Protein AF-A0A540VX51-F1 (afdb_monomer_lite)

pLDDT: mean 79.89, std 16.86, range [30.42, 94.75]

Structure (mmCIF, N/CA/C/O backbone):
data_AF-A0A540VX51-F1
#
_entry.id   AF-A0A540VX51-F1
#
loop_
_atom_site.group_PDB
_atom_site.id
_atom_site.type_symbol
_atom_site.label_atom_id
_atom_site.label_alt_id
_atom_site.label_comp_id
_atom_site.label_asym_id
_atom_site.label_entity_id
_atom_site.label_seq_id
_atom_site.pdbx_PDB_ins_code
_atom_site.Cartn_x
_atom_site.Cartn_y
_atom_site.Cartn_z
_atom_site.occupancy
_atom_site.B_iso_or_equiv
_atom_site.auth_seq_id
_atom_site.auth_comp_id
_atom_site.auth_asym_id
_atom_site.auth_atom_id
_atom_site.pdbx_PDB_model_num
ATOM 1 N N . MET A 1 1 ? -10.327 14.786 -4.437 1.00 39.38 1 MET A N 1
ATOM 2 C CA . MET A 1 1 ? -9.838 13.439 -4.060 1.00 39.38 1 MET A CA 1
ATOM 3 C C . MET A 1 1 ? -10.886 12.409 -4.444 1.00 39.38 1 MET A C 1
ATOM 5 O O . MET A 1 1 ? -12.002 12.488 -3.948 1.00 39.38 1 MET A O 1
ATOM 9 N N . VAL A 1 2 ? -10.566 11.474 -5.340 1.00 38.19 2 VAL A N 1
ATOM 10 C CA . VAL A 1 2 ? -11.473 10.359 -5.651 1.00 38.19 2 VAL A CA 1
ATOM 11 C C . VAL A 1 2 ? -11.429 9.395 -4.468 1.00 38.19 2 VAL A C 1
ATOM 13 O O . VAL A 1 2 ? -10.447 8.677 -4.287 1.00 38.19 2 VAL A O 1
ATOM 16 N N . SER A 1 3 ? -12.464 9.438 -3.629 1.00 50.53 3 SER A N 1
ATOM 17 C CA . SER A 1 3 ? -12.708 8.433 -2.594 1.00 50.53 3 SER A CA 1
ATOM 18 C C . SER A 1 3 ? -12.781 7.073 -3.284 1.00 50.53 3 SER A C 1
ATOM 20 O O . SER A 1 3 ? -13.645 6.858 -4.136 1.00 50.53 3 SER A O 1
ATOM 22 N N . ALA A 1 4 ? -11.843 6.171 -2.988 1.00 62.69 4 ALA A N 1
ATOM 23 C CA . ALA A 1 4 ? -11.936 4.813 -3.497 1.00 62.69 4 ALA A CA 1
ATOM 24 C C . ALA A 1 4 ? -13.154 4.169 -2.830 1.00 62.69 4 ALA A C 1
ATOM 26 O O . ALA A 1 4 ? -13.169 3.970 -1.618 1.00 62.69 4 ALA A O 1
ATOM 27 N N . SER A 1 5 ? -14.186 3.852 -3.609 1.00 75.19 5 SER A N 1
ATOM 28 C CA . SER A 1 5 ? -15.332 3.106 -3.100 1.00 75.19 5 SER A CA 1
ATOM 29 C C . SER A 1 5 ? -14.849 1.790 -2.480 1.00 75.19 5 SER A C 1
ATOM 31 O O . SER A 1 5 ? -13.992 1.089 -3.045 1.00 75.19 5 SER A O 1
ATOM 33 N N . GLN A 1 6 ? -15.348 1.493 -1.279 1.00 86.19 6 GLN A N 1
ATOM 34 C CA . GLN A 1 6 ? -15.084 0.235 -0.592 1.00 86.19 6 GLN A CA 1
ATOM 35 C C . GLN A 1 6 ? -15.711 -0.888 -1.420 1.00 86.19 6 GLN A C 1
ATOM 37 O O . GLN A 1 6 ? -16.892 -0.824 -1.753 1.00 86.19 6 GLN A O 1
ATOM 42 N N . LEU A 1 7 ? -14.910 -1.883 -1.799 1.00 91.31 7 LEU A N 1
ATOM 43 C CA . LEU A 1 7 ? -15.382 -3.010 -2.601 1.00 91.31 7 LEU A CA 1
ATOM 44 C C . LEU A 1 7 ? -15.646 -4.212 -1.704 1.00 91.31 7 LEU A C 1
ATOM 46 O O . LEU A 1 7 ? -14.989 -4.381 -0.675 1.00 91.31 7 LEU A O 1
ATOM 50 N N . THR A 1 8 ? -16.567 -5.066 -2.136 1.00 91.06 8 THR A N 1
ATOM 51 C CA . THR A 1 8 ? -16.819 -6.366 -1.520 1.00 91.06 8 THR A CA 1
ATOM 52 C C . THR A 1 8 ? -16.605 -7.484 -2.536 1.00 91.06 8 THR A C 1
ATOM 54 O O . THR A 1 8 ? -16.789 -7.308 -3.741 1.00 91.06 8 THR A O 1
ATOM 57 N N . TYR A 1 9 ? -16.173 -8.649 -2.061 1.00 90.50 9 TYR A N 1
ATOM 58 C CA . TYR A 1 9 ? -16.013 -9.852 -2.872 1.00 90.50 9 TYR A CA 1
ATOM 59 C C . TYR A 1 9 ? -16.399 -11.063 -2.031 1.00 90.50 9 TYR A C 1
ATOM 61 O O . TYR A 1 9 ? -15.840 -11.279 -0.958 1.00 90.50 9 TYR A O 1
ATOM 69 N N . ARG A 1 10 ? -17.375 -11.847 -2.510 1.00 90.25 10 ARG A N 1
ATOM 70 C CA . ARG A 1 10 ? -17.937 -13.005 -1.785 1.00 90.25 10 ARG A CA 1
ATOM 71 C C . ARG A 1 10 ? -18.391 -12.666 -0.354 1.00 90.25 10 ARG A C 1
ATOM 73 O O . ARG A 1 10 ? -18.150 -13.432 0.570 1.00 90.25 10 ARG A O 1
ATOM 80 N N . GLY A 1 11 ? -19.015 -11.501 -0.177 1.00 86.50 11 GLY A N 1
ATOM 81 C CA . GLY A 1 11 ? -19.516 -11.036 1.123 1.00 86.50 11 GLY A CA 1
ATOM 82 C C . GLY A 1 11 ? -18.455 -10.463 2.069 1.00 86.50 11 GLY A C 1
ATOM 83 O O . GLY A 1 11 ? -18.811 -10.013 3.150 1.00 86.50 11 GLY A O 1
ATOM 84 N N . LEU A 1 12 ? -17.177 -10.434 1.675 1.00 86.12 12 LEU A N 1
ATOM 85 C CA . LEU A 1 12 ? -16.095 -9.859 2.474 1.00 86.12 12 LEU A CA 1
ATOM 86 C C . LEU A 1 12 ? -15.720 -8.468 1.969 1.00 86.12 12 LEU A C 1
ATOM 88 O O . LEU A 1 12 ? -15.633 -8.247 0.758 1.00 86.12 12 LEU A O 1
ATOM 92 N N . THR A 1 13 ? -15.439 -7.556 2.896 1.00 88.44 13 THR A N 1
ATOM 93 C CA . THR A 1 13 ? -14.790 -6.276 2.606 1.00 88.44 13 THR A CA 1
ATOM 94 C C . THR A 1 13 ? -13.417 -6.538 1.990 1.00 8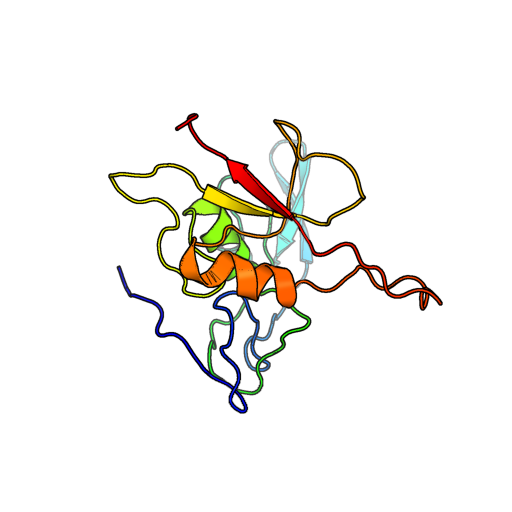8.44 13 THR A C 1
ATOM 96 O O . THR A 1 13 ? -12.609 -7.279 2.541 1.00 88.44 13 THR A O 1
ATOM 99 N N . VAL A 1 14 ? -13.144 -5.949 0.824 1.00 91.81 14 VAL A N 1
ATOM 100 C CA . VAL A 1 14 ? -11.858 -6.088 0.127 1.00 91.81 14 VAL A CA 1
ATOM 101 C C . VAL A 1 14 ? -10.989 -4.876 0.453 1.00 91.81 14 VAL A C 1
ATOM 103 O O . VAL A 1 14 ? -11.323 -3.775 -0.004 1.00 91.81 14 VAL A O 1
ATOM 106 N N . PRO A 1 15 ? -9.877 -5.036 1.197 1.00 93.31 15 PRO A N 1
ATOM 107 C CA . PRO A 1 15 ? -8.947 -3.943 1.436 1.00 93.31 15 PRO A CA 1
ATOM 108 C C . PRO A 1 15 ? -8.501 -3.278 0.133 1.00 93.31 15 PRO A C 1
ATOM 110 O O . PRO A 1 15 ? -8.286 -3.929 -0.889 1.00 93.31 15 PRO A O 1
ATOM 113 N N . TYR A 1 16 ? -8.331 -1.960 0.156 1.00 94.50 16 TYR A N 1
ATOM 114 C CA . TYR A 1 16 ? -7.877 -1.194 -0.998 1.00 94.50 16 TYR A CA 1
ATOM 115 C C . TYR A 1 16 ? -6.573 -1.748 -1.580 1.00 94.50 16 TYR A C 1
ATOM 117 O O . TYR A 1 16 ? -6.444 -1.840 -2.800 1.00 94.50 16 TYR A O 1
ATOM 125 N N . ILE A 1 17 ? -5.635 -2.176 -0.734 1.00 93.44 17 ILE A N 1
ATOM 126 C CA . ILE A 1 17 ? -4.349 -2.731 -1.176 1.00 93.44 17 ILE A CA 1
ATOM 127 C C . ILE A 1 17 ? -4.446 -4.137 -1.782 1.00 93.44 17 ILE A C 1
ATOM 129 O O . ILE A 1 17 ? -3.463 -4.603 -2.355 1.00 93.44 17 ILE A O 1
ATOM 133 N N . THR A 1 18 ? -5.591 -4.817 -1.690 1.00 93.19 18 THR A N 1
ATOM 134 C CA . THR A 1 18 ? -5.752 -6.183 -2.197 1.00 93.19 18 THR A CA 1
ATOM 135 C C . THR A 1 18 ? -5.632 -6.208 -3.725 1.00 93.19 18 THR A C 1
ATOM 137 O O . THR A 1 18 ? -6.328 -5.439 -4.400 1.00 93.19 18 THR A O 1
ATOM 140 N N . PRO A 1 19 ? -4.757 -7.054 -4.297 1.00 93.88 19 PRO A N 1
ATOM 141 C CA . PRO A 1 19 ? -4.654 -7.234 -5.735 1.00 93.88 19 PRO A CA 1
ATOM 142 C C . PRO A 1 19 ? -5.835 -8.035 -6.293 1.00 93.88 19 PRO A C 1
ATOM 144 O O . PRO A 1 19 ? -6.451 -8.851 -5.604 1.00 93.88 19 PRO A O 1
ATOM 147 N N . TRP A 1 20 ? -6.121 -7.822 -7.570 1.00 94.56 20 TRP A N 1
ATOM 148 C CA . TRP A 1 20 ? -7.150 -8.526 -8.327 1.00 94.56 20 TRP A CA 1
ATOM 149 C C . TRP A 1 20 ? -6.515 -9.375 -9.432 1.00 94.56 20 TRP A C 1
ATOM 151 O O . TRP A 1 20 ? -5.438 -9.054 -9.922 1.00 94.56 20 TRP A O 1
ATOM 161 N N . THR A 1 21 ? -7.140 -10.484 -9.837 1.00 93.75 21 THR A N 1
ATOM 162 C CA . THR A 1 21 ? -6.543 -11.390 -10.848 1.00 93.75 21 THR A CA 1
ATOM 163 C C . THR A 1 21 ? -6.323 -10.751 -12.213 1.00 93.75 21 THR A C 1
ATOM 165 O O . THR A 1 21 ? -5.468 -11.215 -12.968 1.00 93.75 21 THR A O 1
ATOM 168 N N . ASP A 1 22 ? -7.087 -9.712 -12.533 1.00 92.94 22 ASP A N 1
ATOM 169 C CA . ASP A 1 22 ? -6.968 -9.007 -13.807 1.00 92.94 22 ASP A CA 1
ATOM 170 C C . ASP A 1 22 ? -5.904 -7.898 -13.743 1.00 92.94 22 ASP A C 1
ATOM 172 O O . ASP A 1 22 ? -5.534 -7.343 -14.773 1.00 92.94 22 ASP A O 1
ATOM 176 N N . GLU A 1 23 ? -5.348 -7.628 -12.557 1.00 92.44 23 GLU A N 1
ATOM 177 C CA . GLU A 1 23 ? -4.168 -6.782 -12.362 1.00 92.44 23 GLU A CA 1
ATOM 178 C C . GLU A 1 23 ? -2.915 -7.613 -12.628 1.00 92.44 23 GLU A C 1
ATOM 180 O O . GLU A 1 23 ? -2.274 -8.172 -11.734 1.00 92.44 23 GLU A O 1
ATOM 185 N N . ARG A 1 24 ? -2.607 -7.756 -13.914 1.00 85.25 24 ARG A N 1
ATOM 186 C CA . ARG A 1 24 ? -1.441 -8.484 -14.400 1.00 85.25 24 ARG A CA 1
ATOM 187 C C . ARG A 1 24 ? -0.218 -7.577 -14.416 1.00 85.25 24 ARG A C 1
ATOM 189 O O . ARG A 1 24 ? -0.301 -6.409 -14.805 1.00 85.25 24 ARG A O 1
ATOM 196 N N . ASN A 1 25 ? 0.916 -8.168 -14.061 1.00 83.50 25 ASN A N 1
ATOM 197 C CA . ASN A 1 25 ? 2.227 -7.554 -14.204 1.00 83.50 25 ASN A CA 1
ATOM 198 C C . ASN A 1 25 ? 2.872 -8.159 -15.444 1.00 83.50 25 ASN A C 1
ATOM 200 O O . ASN A 1 25 ? 3.146 -9.360 -15.473 1.00 83.50 25 ASN A O 1
ATOM 204 N N . HIS A 1 26 ? 3.094 -7.345 -16.467 1.00 81.88 26 HIS A N 1
ATOM 205 C CA . HIS A 1 26 ? 3.975 -7.718 -17.561 1.00 81.88 26 HIS A CA 1
ATOM 206 C C . HIS A 1 26 ? 5.323 -7.078 -17.266 1.00 81.88 26 HIS A C 1
ATOM 208 O O . HIS A 1 26 ? 5.405 -5.856 -17.207 1.00 81.88 26 HIS A O 1
ATOM 214 N N . ILE A 1 27 ? 6.344 -7.893 -16.996 1.00 82.94 27 ILE A N 1
ATOM 215 C CA . ILE A 1 27 ? 7.704 -7.400 -16.774 1.00 82.94 27 ILE A CA 1
ATOM 216 C C . ILE A 1 27 ? 8.343 -7.256 -18.160 1.00 82.94 27 ILE A C 1
ATOM 218 O O . ILE A 1 27 ? 8.576 -8.288 -18.796 1.00 82.94 27 ILE A O 1
ATOM 222 N N . PRO A 1 28 ? 8.615 -6.028 -18.640 1.00 86.25 28 PRO A N 1
ATOM 223 C CA . PRO A 1 28 ? 9.293 -5.837 -19.913 1.00 86.25 28 PRO A CA 1
ATOM 224 C C . PRO A 1 28 ? 10.721 -6.384 -19.857 1.00 86.25 28 PRO A C 1
ATOM 226 O O . PRO A 1 28 ? 11.279 -6.624 -18.781 1.00 86.25 28 PRO A O 1
ATOM 229 N N . THR A 1 29 ? 11.346 -6.552 -21.021 1.00 92.25 29 THR A N 1
ATOM 230 C CA . THR A 1 29 ? 12.720 -7.059 -21.117 1.00 92.25 29 THR A CA 1
ATOM 231 C C . THR A 1 29 ? 13.676 -6.210 -20.280 1.00 92.25 29 THR A C 1
ATOM 233 O O . THR A 1 29 ? 13.868 -5.022 -20.545 1.00 92.25 29 THR A O 1
ATOM 236 N N . LEU A 1 30 ? 14.297 -6.826 -19.271 1.00 92.25 30 LEU A N 1
ATOM 237 C CA . LEU A 1 30 ? 15.308 -6.188 -18.431 1.00 92.25 30 LEU A CA 1
ATOM 238 C C . LEU A 1 30 ? 16.646 -6.115 -19.167 1.00 92.25 30 LEU A C 1
ATOM 240 O O . LEU A 1 30 ? 17.161 -7.113 -19.665 1.00 92.25 30 LEU A O 1
ATOM 244 N N . VAL A 1 31 ? 17.241 -4.929 -19.178 1.00 93.00 31 VAL A N 1
ATOM 245 C CA . VAL A 1 31 ? 18.538 -4.640 -19.787 1.00 93.00 31 VAL A CA 1
ATOM 246 C C . VAL A 1 31 ? 19.461 -3.971 -18.772 1.00 93.00 31 VAL A C 1
ATOM 248 O O . VAL A 1 31 ? 19.031 -3.219 -17.893 1.00 93.00 31 VAL A O 1
ATOM 251 N N . ARG A 1 32 ? 20.765 -4.227 -18.895 1.00 90.00 32 ARG A N 1
ATOM 252 C CA . ARG A 1 32 ? 21.786 -3.471 -18.162 1.00 90.00 32 ARG A CA 1
ATOM 253 C C . ARG A 1 32 ? 22.059 -2.172 -18.919 1.00 90.00 32 ARG A C 1
ATOM 255 O O . ARG A 1 32 ? 22.350 -2.209 -20.109 1.00 90.00 32 ARG A O 1
ATOM 262 N N . ARG A 1 33 ? 21.980 -1.031 -18.235 1.00 83.06 33 ARG A N 1
ATOM 263 C CA . ARG A 1 33 ? 22.296 0.294 -18.786 1.00 83.06 33 ARG A CA 1
ATOM 264 C C . ARG A 1 33 ? 23.420 0.936 -17.979 1.00 83.06 33 ARG A C 1
ATOM 266 O O . ARG A 1 33 ? 23.341 0.996 -16.754 1.00 83.06 33 ARG A O 1
ATOM 273 N N . GLY A 1 34 ? 24.437 1.455 -18.660 1.00 77.56 34 GLY A N 1
ATOM 274 C CA . GLY A 1 34 ? 25.468 2.297 -18.052 1.00 77.56 34 GLY A CA 1
ATOM 275 C C . GLY A 1 34 ? 25.122 3.778 -18.213 1.00 77.56 34 GLY A C 1
ATOM 276 O O . GLY A 1 34 ? 24.786 4.211 -19.313 1.00 77.56 34 GLY A O 1
ATOM 277 N N . ARG A 1 35 ? 25.192 4.572 -17.138 1.00 63.56 35 ARG A N 1
ATOM 278 C CA . ARG A 1 35 ? 25.225 6.046 -17.225 1.00 63.56 35 ARG A CA 1
ATOM 279 C C . ARG A 1 35 ? 25.963 6.610 -16.012 1.00 63.56 35 ARG A C 1
ATOM 281 O O . ARG A 1 35 ? 25.659 6.214 -14.894 1.00 63.56 35 ARG A O 1
ATOM 288 N N . GLY A 1 36 ? 26.890 7.545 -16.236 1.00 59.06 36 GLY A N 1
ATOM 289 C CA . GLY A 1 36 ? 27.537 8.314 -15.162 1.00 59.06 36 GLY A CA 1
ATOM 290 C C . GLY A 1 36 ? 28.361 7.481 -14.171 1.00 59.06 36 GLY A C 1
ATOM 291 O O . GLY A 1 36 ? 28.268 7.714 -12.975 1.00 59.06 36 GLY A O 1
ATOM 292 N N . GLY A 1 37 ? 29.121 6.487 -14.648 1.00 65.56 37 GLY A N 1
ATOM 293 C CA . GLY A 1 37 ? 30.050 5.708 -13.811 1.00 65.56 37 GLY A CA 1
ATOM 294 C C . GLY A 1 37 ? 29.453 4.502 -13.072 1.00 65.56 37 GLY A C 1
ATOM 295 O O . GLY A 1 37 ? 30.195 3.780 -12.416 1.00 65.56 37 GLY A O 1
ATOM 296 N N . GLY A 1 38 ? 28.147 4.235 -13.205 1.00 75.12 38 GLY A N 1
ATOM 297 C CA . GLY A 1 38 ? 27.483 3.077 -12.594 1.00 75.12 38 GLY A CA 1
ATOM 298 C C . GLY A 1 38 ? 26.657 2.249 -13.580 1.00 75.12 38 GLY A C 1
ATOM 299 O O . GLY A 1 38 ? 26.074 2.775 -14.535 1.00 75.12 38 GLY A O 1
ATOM 300 N N . MET A 1 39 ? 26.590 0.938 -13.329 1.00 83.38 39 MET A N 1
ATOM 301 C CA . MET A 1 39 ? 25.701 0.015 -14.037 1.00 83.38 39 MET A CA 1
ATOM 302 C C . MET A 1 39 ? 24.358 -0.069 -13.308 1.00 83.38 39 MET A C 1
ATOM 304 O O . MET A 1 39 ? 24.329 -0.296 -12.101 1.00 83.38 39 MET A O 1
ATOM 308 N N . ARG A 1 40 ? 23.245 0.059 -14.036 1.00 86.94 40 ARG A N 1
ATOM 309 C CA . ARG A 1 40 ? 21.893 -0.118 -13.486 1.00 86.94 40 ARG A CA 1
ATOM 310 C C . ARG A 1 40 ? 21.052 -1.079 -14.318 1.00 86.94 40 ARG A C 1
ATOM 312 O O . ARG A 1 40 ? 21.302 -1.266 -15.506 1.00 86.94 40 ARG A O 1
ATOM 319 N N . LEU A 1 41 ? 20.030 -1.654 -13.691 1.00 89.81 41 LEU A N 1
ATOM 320 C CA . LEU A 1 41 ? 18.956 -2.358 -14.393 1.00 89.81 41 LEU A CA 1
ATOM 321 C C . LEU A 1 41 ? 17.927 -1.348 -14.908 1.00 89.81 41 LEU A C 1
ATOM 323 O O . LEU A 1 41 ? 17.634 -0.359 -14.230 1.00 89.81 41 LEU A O 1
ATOM 327 N N . GLY A 1 42 ? 17.386 -1.603 -16.093 1.00 91.06 42 GLY A N 1
ATOM 328 C CA . GLY A 1 42 ? 16.310 -0.838 -16.716 1.00 91.06 42 GLY A CA 1
ATOM 329 C C . GLY A 1 42 ? 15.470 -1.717 -17.633 1.00 91.06 42 GLY A C 1
ATOM 330 O O . GLY A 1 42 ? 15.891 -2.821 -17.969 1.00 91.06 42 GLY A O 1
ATOM 331 N N . TYR A 1 43 ? 14.307 -1.237 -18.056 1.00 91.81 43 TYR A N 1
ATOM 332 C CA . TYR A 1 43 ? 13.546 -1.892 -19.123 1.00 91.81 43 TYR A CA 1
ATOM 333 C C . TYR A 1 43 ? 14.091 -1.495 -20.499 1.00 91.81 43 TYR A C 1
ATOM 335 O O . TYR A 1 43 ? 14.716 -0.440 -20.663 1.00 91.81 43 TYR A O 1
ATOM 343 N N . HIS A 1 44 ? 13.920 -2.357 -21.498 1.00 90.88 44 HIS A N 1
ATOM 344 C CA . HIS A 1 44 ? 14.297 -2.061 -22.882 1.00 90.88 44 HIS A CA 1
ATOM 345 C C . HIS A 1 44 ? 13.567 -0.806 -23.395 1.00 90.88 44 HIS A C 1
ATOM 347 O O . HIS A 1 44 ? 14.183 0.088 -23.970 1.00 90.88 44 HIS A O 1
ATOM 353 N N . ASP A 1 45 ? 12.287 -0.697 -23.068 1.00 88.19 45 ASP A N 1
ATOM 354 C CA . ASP A 1 45 ? 11.348 0.385 -23.360 1.00 88.19 45 ASP A CA 1
ATOM 355 C C . ASP A 1 45 ? 11.037 1.242 -22.116 1.00 88.19 45 ASP A C 1
ATOM 357 O O . ASP A 1 45 ? 9.933 1.752 -21.963 1.00 88.19 45 ASP A O 1
ATOM 361 N N . GLU A 1 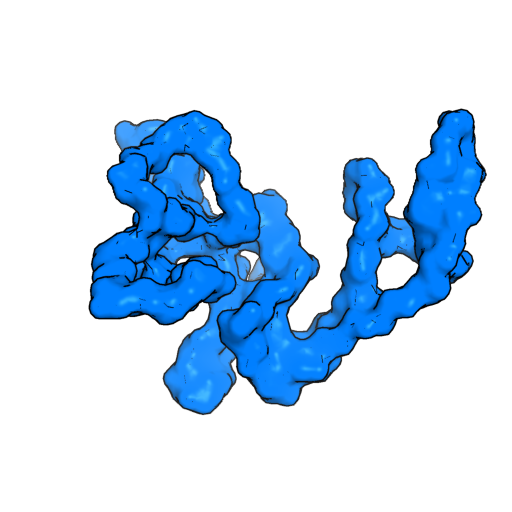46 ? 12.023 1.408 -21.222 1.00 88.31 46 GLU A N 1
ATOM 362 C CA . GLU A 1 46 ? 11.879 2.190 -19.983 1.00 88.31 46 GLU A CA 1
ATOM 363 C C . GLU A 1 46 ? 11.354 3.612 -20.246 1.00 88.31 46 GLU A C 1
ATOM 365 O O . GLU A 1 46 ? 11.979 4.411 -20.949 1.00 88.31 46 GLU A O 1
ATOM 370 N N . SER A 1 47 ? 10.231 3.930 -19.610 1.00 87.25 47 SER A N 1
ATOM 371 C CA . SER A 1 47 ? 9.594 5.239 -19.568 1.00 87.25 47 SER A CA 1
ATOM 372 C C . SER A 1 47 ? 9.946 5.999 -18.284 1.00 87.25 47 SER A C 1
ATOM 374 O O . SER A 1 47 ? 10.420 5.435 -17.295 1.00 87.25 47 SER A O 1
ATOM 376 N N . LEU A 1 48 ? 9.649 7.302 -18.257 1.00 84.12 48 LEU A N 1
ATOM 377 C CA . LEU A 1 48 ? 9.819 8.134 -17.058 1.00 84.12 48 LEU A CA 1
ATOM 378 C C . LEU A 1 48 ? 8.926 7.698 -15.880 1.00 84.12 48 LEU A C 1
ATOM 380 O O . LEU A 1 48 ? 9.195 8.088 -14.747 1.00 84.12 48 LEU A O 1
ATOM 384 N N . TYR A 1 49 ? 7.889 6.893 -16.130 1.00 82.25 49 TYR A N 1
ATOM 385 C CA . TYR A 1 49 ? 6.945 6.424 -15.111 1.00 82.25 49 TYR A CA 1
ATOM 386 C C . TYR A 1 49 ? 7.348 5.089 -14.472 1.00 82.25 49 TYR A C 1
ATOM 388 O O . TYR A 1 49 ? 6.787 4.717 -13.442 1.00 82.25 49 TYR A O 1
ATOM 396 N N . ASP A 1 50 ? 8.339 4.390 -15.036 1.00 87.12 50 ASP A N 1
ATOM 397 C CA . ASP A 1 50 ? 8.827 3.110 -14.501 1.00 87.12 50 ASP A CA 1
ATOM 398 C C . ASP A 1 50 ? 9.755 3.292 -13.299 1.00 87.12 50 ASP A C 1
ATOM 400 O O . ASP A 1 50 ? 10.099 2.324 -12.616 1.00 87.12 50 ASP A O 1
ATOM 404 N N . ARG A 1 51 ? 10.173 4.533 -13.023 1.00 88.94 51 ARG A N 1
ATOM 405 C CA . ARG A 1 51 ? 11.003 4.866 -11.869 1.00 88.94 51 ARG A CA 1
ATOM 406 C C . ARG A 1 51 ? 10.295 5.771 -10.884 1.00 88.94 51 ARG A C 1
ATOM 408 O O . ARG A 1 51 ? 9.475 6.611 -11.238 1.00 88.94 51 ARG A O 1
ATOM 415 N N . ASP A 1 52 ? 10.648 5.608 -9.616 1.00 86.44 52 ASP A N 1
ATOM 416 C CA . ASP A 1 52 ? 10.319 6.606 -8.607 1.00 86.44 52 ASP A CA 1
ATOM 417 C C . ASP A 1 52 ? 11.315 7.771 -8.586 1.00 86.44 52 ASP A C 1
ATOM 419 O O . ASP A 1 52 ? 12.328 7.780 -9.284 1.00 86.44 52 ASP A O 1
ATOM 423 N N . TRP A 1 53 ? 11.025 8.761 -7.741 1.00 84.50 53 TRP A N 1
ATOM 424 C CA . TRP A 1 53 ? 11.860 9.947 -7.554 1.00 84.50 53 TRP A CA 1
ATOM 425 C C . TRP A 1 53 ? 13.272 9.630 -7.023 1.00 84.50 53 TRP A C 1
ATOM 427 O O . TRP A 1 53 ? 14.160 10.470 -7.129 1.00 84.50 53 TRP A O 1
ATOM 437 N N . ARG A 1 54 ? 13.504 8.423 -6.480 1.00 85.88 54 ARG A N 1
ATOM 438 C CA . ARG A 1 54 ? 14.820 7.927 -6.034 1.00 85.88 54 ARG A CA 1
ATOM 439 C C . ARG A 1 54 ? 15.530 7.115 -7.120 1.00 85.88 54 ARG A C 1
ATOM 441 O O . ARG A 1 54 ? 16.616 6.591 -6.884 1.00 85.88 54 ARG A O 1
ATOM 448 N N . GLY A 1 55 ? 14.923 6.987 -8.300 1.00 86.50 55 GLY A N 1
ATOM 449 C CA . GLY A 1 55 ? 15.451 6.228 -9.424 1.00 86.50 55 GLY A CA 1
ATOM 450 C C . GLY A 1 55 ? 15.289 4.711 -9.296 1.00 86.50 55 GLY A C 1
ATOM 451 O O . GLY A 1 55 ? 15.874 3.990 -10.109 1.00 86.50 55 GLY A O 1
ATOM 452 N N . ALA A 1 56 ? 14.519 4.197 -8.330 1.00 88.44 56 ALA A N 1
ATOM 453 C CA . ALA A 1 56 ? 14.254 2.762 -8.238 1.00 88.44 56 ALA A CA 1
ATOM 454 C C . ALA A 1 56 ? 13.307 2.328 -9.363 1.00 88.44 56 ALA A C 1
ATOM 456 O O . ALA A 1 56 ? 12.321 3.010 -9.623 1.00 88.44 56 ALA A O 1
ATOM 457 N N . LEU A 1 57 ? 13.617 1.211 -10.029 1.00 89.75 57 LEU A N 1
ATOM 458 C CA . LEU A 1 57 ? 12.792 0.640 -11.098 1.00 89.75 57 LEU A CA 1
ATOM 459 C C . LEU A 1 57 ? 11.648 -0.179 -10.487 1.00 89.75 57 LEU A C 1
ATOM 461 O O . LEU A 1 57 ? 11.897 -1.066 -9.670 1.00 89.75 57 LEU A O 1
ATOM 465 N N . TRP A 1 58 ? 10.416 0.105 -10.895 1.00 88.12 58 TRP A N 1
ATOM 466 C CA . TRP A 1 58 ? 9.210 -0.554 -10.407 1.00 88.12 58 TRP A CA 1
ATOM 467 C C . TRP A 1 58 ? 8.617 -1.472 -11.467 1.00 88.12 58 TRP A C 1
ATOM 469 O O . TRP A 1 58 ? 8.627 -1.163 -12.653 1.00 88.12 58 TRP A O 1
ATOM 479 N N . ILE A 1 59 ? 8.060 -2.596 -11.016 1.00 86.94 59 ILE A N 1
ATOM 480 C CA . ILE A 1 59 ? 7.319 -3.502 -11.892 1.00 86.94 59 ILE A CA 1
ATOM 481 C C . ILE A 1 59 ? 6.048 -2.786 -12.371 1.00 86.94 59 ILE A C 1
ATOM 483 O O . ILE A 1 59 ? 5.299 -2.286 -11.526 1.00 86.94 59 ILE A O 1
ATOM 487 N N . PRO A 1 60 ? 5.763 -2.754 -13.684 1.00 83.44 60 PRO A N 1
ATOM 488 C CA . PRO A 1 60 ? 4.512 -2.214 -14.188 1.00 83.44 60 PRO A CA 1
ATOM 489 C C . PRO A 1 60 ? 3.325 -3.022 -13.666 1.00 83.44 60 PRO A C 1
ATOM 491 O O . PRO A 1 60 ? 3.310 -4.255 -13.725 1.00 83.44 60 PRO A O 1
ATOM 494 N N . HIS A 1 61 ? 2.307 -2.316 -13.184 1.00 82.38 61 HIS A N 1
ATOM 495 C CA . HIS A 1 61 ? 1.052 -2.908 -12.738 1.00 82.38 61 HIS A CA 1
ATOM 496 C C . HIS A 1 61 ? -0.096 -2.354 -13.574 1.00 82.38 61 HIS A C 1
ATOM 498 O O . HIS A 1 61 ? -0.276 -1.139 -13.672 1.00 82.38 61 HIS A O 1
ATOM 504 N N . THR A 1 62 ? -0.914 -3.241 -14.132 1.00 85.31 62 THR A N 1
ATOM 505 C CA . THR A 1 62 ? -2.194 -2.834 -14.721 1.00 85.31 62 THR A CA 1
ATOM 506 C C . THR A 1 62 ? -3.187 -2.473 -13.615 1.00 85.31 62 THR A C 1
ATOM 508 O O . THR A 1 62 ? -3.290 -3.161 -12.601 1.00 85.31 62 THR A O 1
ATOM 511 N N . MET A 1 63 ? -3.920 -1.372 -13.793 1.00 85.44 63 MET A N 1
ATOM 512 C CA . MET A 1 63 ? -4.933 -0.924 -12.835 1.00 85.44 63 MET A CA 1
ATOM 513 C C . MET A 1 63 ? -6.303 -1.473 -13.234 1.00 85.44 63 MET A C 1
ATOM 515 O O . MET A 1 63 ? -6.971 -0.928 -14.108 1.00 85.44 63 MET A O 1
ATOM 519 N N . ALA A 1 64 ? -6.722 -2.552 -12.578 1.00 90.38 64 ALA A N 1
ATOM 520 C CA . ALA A 1 64 ? -7.982 -3.249 -12.840 1.00 90.38 64 ALA A CA 1
ATOM 521 C C . ALA A 1 64 ? -8.694 -3.634 -11.530 1.00 90.38 64 ALA A C 1
ATOM 523 O O . ALA A 1 64 ? -9.265 -4.718 -11.395 1.00 90.38 64 ALA A O 1
ATOM 524 N N . ARG A 1 65 ? -8.655 -2.738 -10.534 1.00 92.06 65 ARG A N 1
ATOM 525 C CA . ARG A 1 65 ? -9.285 -2.952 -9.225 1.00 92.06 65 ARG A CA 1
ATOM 526 C C . ARG A 1 65 ? -10.771 -3.278 -9.406 1.00 92.06 65 ARG A C 1
ATOM 528 O O . ARG A 1 65 ? -11.492 -2.541 -10.071 1.00 92.06 65 ARG A O 1
ATOM 535 N N . GLY A 1 66 ? -11.228 -4.365 -8.790 1.00 92.38 66 GLY A N 1
ATOM 536 C CA . GLY A 1 66 ? -12.610 -4.845 -8.903 1.00 92.38 66 GLY A CA 1
ATOM 537 C C . GLY A 1 66 ? -12.862 -5.841 -10.040 1.00 92.38 66 GLY A C 1
ATOM 538 O O . GLY A 1 66 ? -13.983 -6.327 -10.170 1.00 92.38 66 GLY A O 1
ATOM 539 N N . ARG A 1 67 ? -11.860 -6.152 -10.873 1.00 92.00 67 ARG A N 1
ATOM 540 C CA . ARG A 1 67 ? -12.006 -7.047 -12.032 1.00 92.00 67 ARG A CA 1
ATOM 541 C C . ARG A 1 67 ? -11.391 -8.418 -11.745 1.00 92.00 67 ARG A C 1
ATOM 543 O O . ARG A 1 67 ? -10.244 -8.523 -11.316 1.00 92.00 67 ARG A O 1
ATOM 550 N N . GLY A 1 68 ? -12.167 -9.478 -11.947 1.00 93.25 68 GLY A N 1
ATOM 551 C CA . GLY A 1 68 ? -11.755 -10.843 -11.620 1.00 93.25 68 GLY A CA 1
ATOM 552 C C . GLY A 1 68 ? -11.902 -11.173 -10.128 1.00 93.25 68 GLY A C 1
ATOM 553 O O . GLY A 1 68 ? -12.900 -10.819 -9.502 1.00 93.25 68 GLY A O 1
ATOM 554 N N . ARG A 1 69 ? -10.937 -11.900 -9.549 1.00 94.12 69 ARG A N 1
ATOM 555 C CA . ARG A 1 69 ? -10.980 -12.371 -8.149 1.00 94.12 69 ARG A CA 1
ATOM 556 C C . ARG A 1 69 ? -10.071 -11.536 -7.250 1.00 94.12 69 ARG A C 1
ATOM 558 O O . ARG A 1 69 ? -8.910 -11.325 -7.597 1.00 94.12 69 ARG A O 1
ATOM 565 N N . ALA A 1 70 ? -10.568 -11.140 -6.078 1.00 93.88 70 ALA A N 1
ATOM 566 C CA . ALA A 1 70 ? -9.740 -10.530 -5.039 1.00 93.88 70 ALA A CA 1
ATOM 567 C C . ALA A 1 70 ? -8.760 -11.565 -4.451 1.00 93.88 70 ALA A C 1
ATOM 569 O O . ALA A 1 70 ? -9.156 -12.684 -4.111 1.00 93.88 70 ALA A O 1
ATOM 570 N N . ARG A 1 71 ? -7.482 -11.191 -4.338 1.00 92.06 71 ARG A N 1
ATOM 571 C CA . ARG A 1 71 ? -6.385 -12.030 -3.833 1.00 92.06 71 ARG A CA 1
ATOM 572 C C . ARG A 1 71 ? -5.929 -11.556 -2.454 1.00 92.06 71 ARG A C 1
ATOM 574 O O . ARG A 1 71 ? -4.993 -10.772 -2.339 1.00 92.06 71 ARG A O 1
ATOM 581 N N . PHE A 1 72 ? -6.618 -12.010 -1.408 1.00 88.00 72 PHE A N 1
ATOM 582 C CA . PHE A 1 72 ? -6.358 -11.608 -0.015 1.00 88.00 72 PHE A CA 1
ATOM 583 C C . PHE A 1 72 ? -4.975 -12.022 0.518 1.00 88.00 72 PHE A C 1
ATOM 585 O O . PHE A 1 72 ? -4.519 -11.487 1.522 1.00 88.00 72 PHE A O 1
ATOM 592 N N . ASP A 1 73 ? -4.307 -12.956 -0.156 1.00 86.25 73 ASP A N 1
ATOM 593 C CA . ASP A 1 73 ? -2.948 -13.425 0.123 1.00 86.25 73 ASP A CA 1
ATOM 594 C C . ASP A 1 73 ? -1.851 -12.503 -0.440 1.00 86.25 73 ASP A C 1
ATOM 596 O O . ASP A 1 73 ? -0.667 -12.720 -0.185 1.00 86.25 73 ASP A O 1
ATOM 600 N N . GLY A 1 74 ? -2.227 -11.490 -1.226 1.00 87.56 74 GLY A N 1
ATOM 601 C CA . GLY A 1 74 ? -1.302 -10.587 -1.897 1.00 87.56 74 GLY A CA 1
ATOM 602 C C . GLY A 1 74 ? -1.460 -9.126 -1.488 1.00 87.56 74 GLY A C 1
ATOM 603 O O . GLY A 1 74 ? -2.472 -8.699 -0.935 1.00 87.56 74 GLY A O 1
ATOM 604 N N . VAL A 1 75 ? -0.453 -8.332 -1.850 1.00 89.75 75 VAL A N 1
ATOM 605 C CA . VAL A 1 75 ? -0.445 -6.873 -1.704 1.00 89.75 75 VAL A CA 1
ATOM 606 C C . VAL A 1 75 ? -0.145 -6.248 -3.065 1.00 89.75 75 VAL A C 1
ATOM 608 O O . VAL A 1 75 ? 0.832 -6.605 -3.721 1.00 89.75 75 VAL A O 1
ATOM 611 N N . HIS A 1 76 ? -0.987 -5.314 -3.510 1.00 92.19 76 HIS A N 1
ATOM 612 C CA . HIS A 1 76 ? -0.772 -4.580 -4.752 1.00 92.19 76 HIS A CA 1
ATOM 613 C C . HIS A 1 76 ? 0.253 -3.458 -4.536 1.00 92.19 76 HIS A C 1
ATOM 615 O O . HIS A 1 76 ? -0.062 -2.432 -3.926 1.00 92.19 76 HIS A O 1
ATOM 621 N N . ALA A 1 77 ? 1.463 -3.618 -5.078 1.00 89.44 77 ALA A N 1
ATOM 622 C CA . ALA A 1 77 ? 2.625 -2.794 -4.731 1.00 89.44 77 ALA A CA 1
ATOM 623 C C . ALA A 1 77 ? 2.411 -1.283 -4.946 1.00 89.44 77 ALA A C 1
ATOM 625 O O . ALA A 1 77 ? 2.724 -0.490 -4.062 1.00 89.44 77 ALA A O 1
ATOM 626 N N . LEU A 1 78 ? 1.795 -0.862 -6.062 1.00 90.06 78 LEU A N 1
ATOM 627 C CA . LEU A 1 78 ? 1.517 0.570 -6.285 1.00 90.06 78 LEU A CA 1
ATOM 628 C C . LEU A 1 78 ? 0.530 1.153 -5.267 1.00 90.06 78 LEU A C 1
ATOM 630 O O . LEU A 1 78 ? 0.651 2.312 -4.879 1.00 90.06 78 LEU A O 1
ATOM 634 N N . ARG A 1 79 ? -0.445 0.356 -4.813 1.00 92.75 79 ARG A N 1
ATOM 635 C CA . ARG A 1 79 ? -1.433 0.811 -3.829 1.00 92.75 79 ARG A CA 1
ATOM 636 C C . ARG A 1 79 ? -0.838 0.826 -2.431 1.00 92.75 79 ARG A C 1
ATOM 638 O O . ARG A 1 79 ? -1.073 1.783 -1.708 1.00 92.75 79 ARG A O 1
ATOM 645 N N . GLN A 1 80 ? -0.015 -0.166 -2.096 1.00 92.81 80 GLN A N 1
ATOM 646 C CA . GLN A 1 80 ? 0.793 -0.177 -0.878 1.00 92.81 80 GLN A CA 1
ATOM 647 C C . GLN A 1 80 ? 1.679 1.068 -0.799 1.00 92.81 80 GLN A C 1
ATOM 649 O O . GLN A 1 80 ? 1.631 1.792 0.190 1.00 92.81 80 GLN A O 1
ATOM 654 N N . ARG A 1 81 ? 2.429 1.359 -1.869 1.00 90.94 81 ARG A N 1
ATOM 655 C CA . ARG A 1 81 ? 3.276 2.550 -1.970 1.00 90.94 81 ARG A CA 1
ATOM 656 C C . ARG A 1 81 ? 2.472 3.830 -1.799 1.00 90.94 81 ARG A C 1
ATOM 658 O O . ARG A 1 81 ? 2.883 4.692 -1.035 1.00 90.94 81 ARG A O 1
ATOM 665 N N . ARG A 1 82 ? 1.331 3.948 -2.482 1.00 92.25 82 ARG A N 1
ATOM 666 C CA . ARG A 1 82 ? 0.447 5.109 -2.338 1.00 92.25 82 ARG A CA 1
ATOM 667 C C . ARG A 1 82 ? -0.013 5.281 -0.889 1.00 92.25 82 ARG A C 1
ATOM 669 O O . ARG A 1 82 ? 0.103 6.368 -0.350 1.00 92.25 82 ARG A O 1
ATOM 676 N N . CYS A 1 83 ? -0.466 4.209 -0.242 1.00 94.50 83 CYS A N 1
ATOM 677 C CA . CYS A 1 83 ? -0.861 4.247 1.166 1.00 94.50 83 CYS A CA 1
ATOM 678 C C . CYS A 1 83 ? 0.283 4.657 2.101 1.00 94.50 83 CYS A C 1
ATOM 680 O O . CYS A 1 83 ? 0.040 5.402 3.041 1.00 94.50 83 CYS A O 1
ATOM 682 N N . MET A 1 84 ? 1.509 4.198 1.841 1.00 92.75 84 MET A N 1
ATOM 683 C CA . MET A 1 84 ? 2.689 4.569 2.630 1.00 92.75 84 MET A CA 1
ATOM 684 C C . MET A 1 84 ? 3.104 6.028 2.416 1.00 92.75 84 MET A C 1
ATOM 686 O O . MET A 1 84 ? 3.429 6.708 3.380 1.00 92.75 84 MET A O 1
ATOM 690 N N . ASN A 1 85 ? 3.094 6.505 1.170 1.00 91.00 85 ASN A N 1
ATOM 691 C CA . ASN A 1 85 ? 3.520 7.862 0.828 1.00 91.00 85 ASN A CA 1
ATOM 692 C C . ASN A 1 85 ? 2.517 8.924 1.287 1.00 91.00 85 ASN A C 1
ATOM 694 O O . ASN A 1 85 ? 2.921 9.974 1.770 1.00 91.00 85 ASN A O 1
ATOM 698 N N . ASP A 1 86 ? 1.227 8.635 1.126 1.00 92.44 86 ASP A N 1
ATOM 699 C CA . ASP A 1 86 ? 0.145 9.596 1.345 1.00 92.44 86 ASP A CA 1
ATOM 700 C C . ASP A 1 86 ? -0.557 9.376 2.704 1.00 92.44 86 ASP A C 1
ATOM 702 O O . ASP A 1 86 ? -1.615 9.953 2.946 1.00 92.44 86 ASP A O 1
ATOM 706 N N . LEU A 1 87 ? -0.023 8.488 3.558 1.00 92.81 87 LEU A N 1
ATOM 707 C CA . LEU A 1 87 ? -0.607 8.074 4.845 1.00 92.81 87 LEU A CA 1
ATOM 708 C C . LEU A 1 87 ? -2.105 7.720 4.739 1.00 92.81 87 LEU A C 1
ATOM 710 O O . LEU A 1 87 ? -2.961 8.202 5.483 1.00 92.81 87 LEU A O 1
ATOM 714 N N . LEU A 1 88 ? -2.436 6.858 3.773 1.00 94.75 88 LEU A N 1
ATOM 715 C CA . LEU A 1 88 ? -3.807 6.400 3.536 1.00 94.75 88 LEU A CA 1
ATOM 716 C C . LEU A 1 88 ? -4.039 5.026 4.154 1.00 94.75 88 LEU A C 1
ATOM 718 O O . LEU A 1 88 ? -3.222 4.116 4.011 1.00 94.75 88 LEU A O 1
ATOM 722 N N . CYS A 1 89 ? -5.227 4.831 4.722 1.00 93.56 89 CYS A N 1
ATOM 723 C CA . CYS A 1 89 ? -5.657 3.546 5.245 1.00 93.56 89 CYS A CA 1
ATOM 724 C C . CYS A 1 89 ? -5.603 2.466 4.154 1.00 93.56 89 CYS A C 1
ATOM 726 O O . CYS A 1 89 ? -6.254 2.585 3.114 1.00 93.56 89 CYS A O 1
ATOM 728 N N . GLN A 1 90 ? -4.901 1.362 4.422 1.00 92.94 90 GLN A N 1
ATOM 729 C CA . GLN A 1 90 ? -4.789 0.228 3.498 1.00 92.94 90 GLN A CA 1
ATOM 730 C C . GLN A 1 90 ? -6.122 -0.458 3.161 1.00 92.94 90 GLN A C 1
ATOM 732 O O . GLN A 1 90 ? -6.201 -1.194 2.175 1.00 92.94 90 GLN A O 1
ATOM 737 N N . VAL A 1 91 ? -7.173 -0.221 3.954 1.00 92.94 91 VAL A N 1
ATOM 738 C CA . VAL A 1 91 ? -8.505 -0.809 3.754 1.00 92.94 91 VAL A CA 1
ATOM 739 C C . VAL A 1 91 ? -9.398 0.099 2.912 1.00 92.94 91 VAL A C 1
ATOM 741 O O . VAL A 1 91 ? -9.870 -0.342 1.867 1.00 92.94 91 VAL A O 1
ATOM 744 N N . CYS A 1 92 ? -9.574 1.364 3.305 1.00 93.06 92 CYS A N 1
ATOM 745 C CA . CYS A 1 92 ? -10.522 2.280 2.655 1.00 93.06 92 CYS A CA 1
ATOM 746 C C . CYS A 1 92 ? -9.887 3.386 1.793 1.00 93.06 92 CYS A C 1
ATOM 748 O O . CYS A 1 92 ? -10.612 4.168 1.185 1.00 93.06 92 CYS A O 1
ATOM 750 N N . ALA A 1 93 ? -8.554 3.475 1.734 1.00 93.94 93 ALA A N 1
ATOM 751 C CA . ALA A 1 93 ? -7.795 4.495 0.995 1.00 93.94 93 ALA A CA 1
ATOM 752 C C . ALA A 1 93 ? -8.074 5.957 1.394 1.00 93.94 93 ALA A C 1
ATOM 754 O O . ALA A 1 93 ? -7.805 6.869 0.611 1.00 93.94 93 ALA A O 1
ATOM 755 N N . ARG A 1 94 ? -8.623 6.192 2.590 1.00 93.31 94 ARG A N 1
ATOM 756 C CA . ARG A 1 94 ? -8.802 7.536 3.161 1.00 93.31 94 ARG A CA 1
ATOM 757 C C . ARG A 1 94 ? -7.595 7.923 4.020 1.00 93.31 94 ARG A C 1
ATOM 759 O O . ARG A 1 94 ? -6.963 7.005 4.549 1.00 93.31 94 ARG A O 1
ATOM 766 N N . PRO A 1 95 ? -7.297 9.225 4.186 1.00 92.75 95 PRO A N 1
ATOM 767 C CA . PRO A 1 95 ? -6.278 9.684 5.128 1.00 92.75 95 PRO A CA 1
ATOM 768 C C . PRO A 1 95 ? -6.474 9.057 6.510 1.00 92.75 95 PRO A C 1
ATOM 770 O O . PRO A 1 95 ? -7.609 8.903 6.969 1.00 92.75 95 PRO A O 1
ATOM 773 N N . THR A 1 96 ? -5.382 8.626 7.141 1.00 90.00 96 THR A N 1
ATOM 774 C CA . THR A 1 96 ? -5.427 8.103 8.516 1.00 90.00 96 THR A CA 1
ATOM 775 C C . THR A 1 96 ? -5.394 9.201 9.562 1.00 90.00 96 THR A C 1
ATOM 777 O O . THR A 1 96 ? -5.885 8.974 10.662 1.00 90.00 96 THR A O 1
ATOM 780 N N . GLN A 1 97 ? -4.837 10.352 9.197 1.00 86.94 97 GLN A N 1
ATOM 781 C CA . GLN A 1 97 ? -4.752 11.547 10.023 1.00 86.94 97 GLN A CA 1
ATOM 782 C C . GLN A 1 97 ? -5.980 12.433 9.800 1.00 86.94 97 GLN A C 1
ATOM 784 O O . GLN A 1 97 ? -6.545 12.475 8.701 1.00 86.94 97 GLN A O 1
ATOM 789 N N . THR A 1 98 ? -6.373 13.145 10.847 1.00 80.25 98 THR A N 1
ATOM 790 C CA . THR A 1 98 ? -7.399 14.194 10.828 1.00 80.25 98 THR A CA 1
ATOM 791 C C . THR A 1 98 ? -6.800 15.496 11.344 1.00 80.25 98 THR A C 1
ATOM 793 O O . THR A 1 98 ? -5.736 15.470 11.953 1.00 80.25 98 THR A O 1
ATOM 796 N N . GLU A 1 99 ? -7.495 16.619 11.154 1.00 80.31 99 GLU A N 1
ATOM 797 C CA . GLU A 1 99 ? -7.069 17.914 11.714 1.00 80.31 99 GLU A CA 1
ATOM 798 C C . GLU A 1 99 ? -6.859 17.839 13.240 1.00 80.31 99 GLU A C 1
ATOM 800 O O . GLU A 1 99 ? -5.927 18.442 13.758 1.00 80.31 99 GLU A O 1
ATOM 805 N N . ASP A 1 100 ? -7.651 17.013 13.935 1.00 78.69 100 ASP A N 1
ATOM 806 C CA . ASP A 1 100 ? -7.574 16.828 15.392 1.00 78.69 100 ASP A CA 1
ATOM 807 C C . ASP A 1 100 ? -6.652 15.676 15.853 1.00 78.69 100 ASP A C 1
ATOM 809 O O . ASP A 1 100 ? -6.468 15.473 17.052 1.00 78.69 100 ASP A O 1
ATOM 813 N N . ASP A 1 101 ? -6.113 14.858 14.937 1.00 77.69 101 ASP A N 1
ATOM 814 C CA . ASP A 1 101 ? -5.263 13.708 15.294 1.00 77.69 101 ASP A CA 1
ATOM 815 C C . ASP A 1 101 ? -4.282 13.397 14.165 1.00 77.69 101 ASP A C 1
ATOM 817 O O . ASP A 1 101 ? -4.600 12.730 13.175 1.00 77.69 101 ASP A O 1
ATOM 821 N N . GLU A 1 102 ? -3.050 13.855 14.349 1.00 81.38 102 GLU A N 1
ATOM 822 C CA . GLU A 1 102 ? -1.954 13.612 13.415 1.00 81.38 102 GLU A CA 1
ATOM 823 C C . GLU A 1 102 ? -1.349 12.213 13.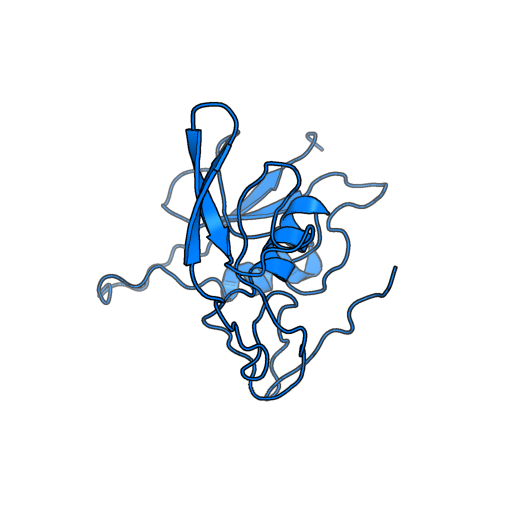562 1.00 81.38 102 GLU A C 1
ATOM 825 O O . GLU A 1 102 ? -0.404 11.858 12.851 1.00 81.38 102 GLU A O 1
ATOM 830 N N . ALA A 1 103 ? -1.855 11.377 14.469 1.00 82.56 103 ALA A N 1
ATOM 831 C CA . ALA A 1 103 ? -1.302 10.049 14.593 1.00 82.56 103 ALA A CA 1
ATOM 832 C C . ALA A 1 103 ? -1.783 9.075 13.535 1.00 82.56 103 ALA A C 1
ATOM 834 O O . ALA A 1 103 ? -2.959 8.937 13.208 1.00 82.56 103 ALA A O 1
ATOM 835 N N . THR A 1 104 ? -0.816 8.295 13.082 1.00 86.62 104 THR A N 1
ATOM 836 C CA . THR A 1 104 ? -1.008 7.219 12.136 1.00 86.62 104 THR A CA 1
ATOM 837 C C . THR A 1 104 ? -0.813 5.883 12.834 1.00 86.62 104 THR A C 1
ATOM 839 O O . THR A 1 104 ? 0.161 5.667 13.557 1.00 86.62 104 THR A O 1
ATOM 842 N N . LEU A 1 105 ? -1.752 4.968 12.607 1.00 90.25 105 LEU A N 1
ATOM 843 C CA . LEU A 1 105 ? -1.696 3.623 13.154 1.00 90.25 105 LEU A CA 1
ATOM 844 C C . LEU A 1 105 ? -1.081 2.668 12.136 1.00 90.25 105 LEU A C 1
ATOM 846 O O . LEU A 1 105 ? -1.514 2.613 10.985 1.00 90.25 105 LEU A O 1
ATOM 850 N N . PHE A 1 106 ? -0.122 1.866 12.580 1.00 89.25 106 PHE A N 1
ATOM 851 C CA . PHE A 1 106 ? 0.508 0.823 11.782 1.00 89.25 106 PHE A CA 1
ATOM 852 C C . PHE A 1 106 ? 0.265 -0.539 12.417 1.00 89.25 106 PHE A C 1
ATOM 854 O O . PHE A 1 106 ? 0.433 -0.716 13.623 1.00 89.25 106 PHE A O 1
ATOM 861 N N . VAL A 1 107 ? -0.121 -1.517 11.597 1.00 85.88 107 VAL A N 1
ATOM 862 C CA . VAL A 1 107 ? -0.258 -2.904 12.049 1.00 85.88 107 VAL A CA 1
ATOM 863 C C . VAL A 1 107 ? 1.116 -3.561 11.998 1.00 85.88 107 VAL A C 1
ATOM 865 O O . VAL A 1 107 ? 1.763 -3.601 10.950 1.00 85.88 107 VAL A O 1
ATOM 868 N N . LEU A 1 108 ? 1.554 -4.083 13.135 1.00 83.12 108 LEU A N 1
ATOM 869 C CA . LEU A 1 108 ? 2.850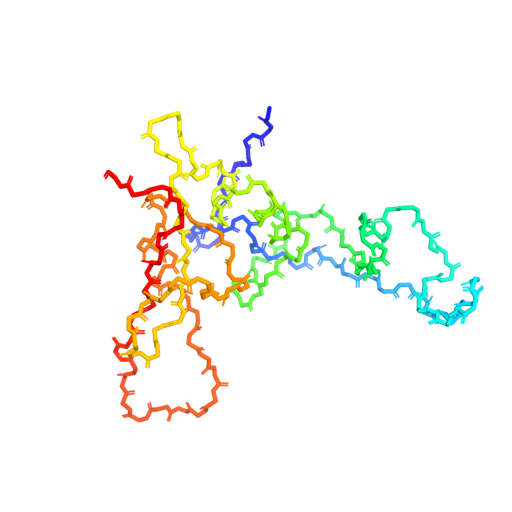 -4.715 13.321 1.00 83.12 108 LEU A CA 1
ATOM 870 C C . LEU A 1 108 ? 2.666 -6.181 13.687 1.00 83.12 108 LEU A C 1
ATOM 872 O O . LEU A 1 108 ? 1.702 -6.579 14.350 1.00 83.12 108 LEU A O 1
ATOM 876 N N . ARG A 1 109 ? 3.634 -7.002 13.281 1.00 77.31 109 ARG A N 1
ATOM 877 C CA . ARG A 1 109 ? 3.733 -8.361 13.800 1.00 77.31 109 ARG A CA 1
ATOM 878 C C . ARG A 1 109 ? 3.977 -8.276 15.301 1.00 77.31 109 ARG A C 1
ATOM 880 O O . ARG A 1 109 ? 4.893 -7.598 15.735 1.00 77.31 109 ARG A O 1
ATOM 887 N N . ASN A 1 110 ? 3.183 -9.011 16.066 1.00 78.75 110 ASN A N 1
ATOM 888 C CA . ASN A 1 110 ? 3.445 -9.192 17.481 1.00 78.75 110 ASN A CA 1
ATOM 889 C C . ASN A 1 110 ? 4.440 -10.342 17.664 1.00 78.75 110 ASN A C 1
ATOM 891 O O . ASN A 1 110 ? 4.103 -11.515 17.475 1.00 78.75 110 ASN A O 1
ATOM 895 N N . ASP A 1 111 ? 5.672 -9.979 17.981 1.00 78.06 111 ASP A N 1
ATOM 896 C CA . ASP A 1 111 ? 6.783 -10.865 18.328 1.00 78.06 111 ASP A CA 1
ATOM 897 C C . ASP A 1 111 ? 6.979 -10.992 19.852 1.00 78.06 111 ASP A C 1
ATOM 899 O O . ASP A 1 111 ? 7.929 -11.628 20.302 1.00 78.06 111 ASP A O 1
ATOM 903 N N . GLY A 1 112 ? 6.051 -10.450 20.646 1.00 77.12 112 GLY A N 1
ATOM 904 C CA . GLY A 1 112 ? 6.073 -10.505 22.104 1.00 77.12 112 GLY A CA 1
ATOM 905 C C . GLY A 1 112 ? 6.837 -9.365 22.773 1.00 77.12 112 GLY A C 1
ATOM 906 O O . GLY A 1 112 ? 6.877 -9.345 24.003 1.00 77.12 112 GLY A O 1
ATOM 907 N N . ARG A 1 113 ? 7.404 -8.414 22.015 1.00 79.00 113 ARG A N 1
ATOM 908 C CA . ARG A 1 113 ? 8.034 -7.211 22.578 1.00 79.00 113 ARG A CA 1
ATOM 909 C C . ARG A 1 113 ? 7.140 -5.973 22.418 1.00 79.00 113 ARG A C 1
ATOM 911 O O . ARG A 1 113 ? 6.305 -5.933 21.508 1.00 79.00 113 ARG A O 1
ATOM 918 N N . PRO A 1 114 ? 7.266 -4.971 23.305 1.00 80.50 114 PRO A N 1
ATOM 919 C CA . PRO A 1 114 ? 6.629 -3.675 23.103 1.00 80.50 114 PRO A CA 1
ATOM 920 C C . PRO A 1 114 ? 7.075 -3.037 21.784 1.00 80.50 114 PRO A C 1
ATOM 922 O O . PRO A 1 114 ? 8.197 -3.251 21.334 1.00 80.50 114 PRO A O 1
ATOM 925 N N . VAL A 1 115 ? 6.197 -2.242 21.172 1.00 81.50 115 VAL A N 1
ATOM 926 C CA . VAL A 1 115 ? 6.569 -1.436 20.003 1.00 81.50 115 VAL A CA 1
ATOM 927 C C . VAL A 1 115 ? 7.484 -0.309 20.472 1.00 81.50 115 VAL A C 1
ATOM 929 O O . VAL A 1 115 ? 7.107 0.452 21.363 1.00 81.50 115 VAL A O 1
ATOM 932 N N . GLU A 1 116 ? 8.661 -0.210 19.865 1.00 83.56 116 GLU A N 1
ATOM 933 C CA . GLU A 1 116 ? 9.655 0.822 20.158 1.00 83.56 116 GLU A CA 1
ATOM 934 C C . GLU A 1 116 ? 9.649 1.916 19.085 1.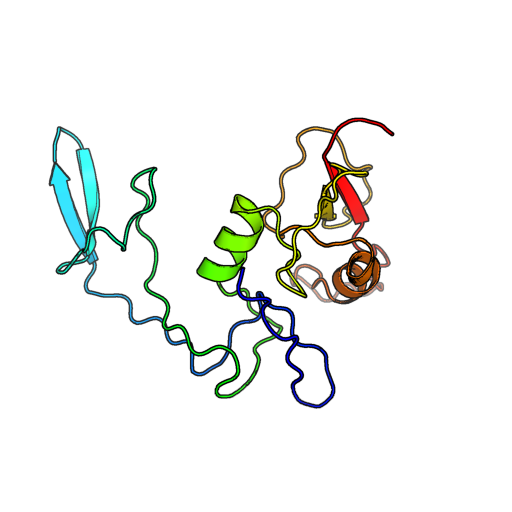00 83.56 116 GLU A C 1
ATOM 936 O O . GLU A 1 116 ? 9.169 1.720 17.962 1.00 83.56 116 GLU A O 1
ATOM 941 N N . ASP A 1 117 ? 10.189 3.082 19.436 1.00 81.19 117 ASP A N 1
ATOM 942 C CA . ASP A 1 117 ? 10.372 4.156 18.467 1.00 81.19 117 ASP A CA 1
ATOM 943 C C . ASP A 1 117 ? 11.400 3.757 17.395 1.00 81.19 117 ASP A C 1
ATOM 945 O O . ASP A 1 117 ? 12.394 3.083 17.666 1.00 81.19 117 ASP A O 1
ATOM 949 N N . GLY A 1 118 ? 11.141 4.148 16.147 1.00 83.00 118 GLY A N 1
ATOM 950 C CA . GLY A 1 118 ? 11.955 3.752 14.994 1.00 83.00 118 GLY A CA 1
ATOM 951 C C . GLY A 1 118 ? 11.699 2.338 14.447 1.00 83.00 118 GLY A C 1
ATOM 952 O O . GLY A 1 118 ? 12.349 1.956 13.464 1.00 83.00 118 GLY A O 1
ATOM 953 N N . GLU A 1 119 ? 10.752 1.575 15.009 1.00 83.56 119 GLU A N 1
ATOM 954 C CA . GLU A 1 119 ? 10.360 0.263 14.477 1.00 83.56 119 GLU A CA 1
ATOM 955 C C . GLU A 1 119 ? 9.872 0.389 13.022 1.00 83.56 119 GLU A C 1
ATOM 957 O O . GLU A 1 119 ? 9.093 1.275 12.656 1.00 83.56 119 GLU A O 1
ATOM 962 N N . ARG A 1 120 ? 10.344 -0.510 12.154 1.00 83.75 120 ARG A N 1
ATOM 963 C CA . ARG A 1 120 ? 10.069 -0.452 10.713 1.00 83.75 120 ARG A CA 1
ATOM 964 C C . ARG A 1 120 ? 9.022 -1.475 10.311 1.00 83.75 120 ARG A C 1
ATOM 966 O O . ARG A 1 120 ? 9.130 -2.652 10.636 1.00 83.75 120 ARG A O 1
ATOM 973 N N . THR A 1 121 ? 8.071 -1.047 9.488 1.00 85.44 121 THR A N 1
ATOM 974 C CA . THR A 1 121 ? 7.074 -1.937 8.891 1.00 85.44 121 THR A CA 1
ATOM 975 C C . THR A 1 121 ? 6.940 -1.716 7.395 1.00 85.44 121 THR A C 1
ATOM 977 O O . THR A 1 121 ? 7.141 -0.619 6.878 1.00 85.44 121 THR A O 1
ATOM 980 N N . THR A 1 122 ? 6.586 -2.787 6.693 1.00 85.31 122 THR A N 1
ATOM 981 C CA . THR A 1 122 ? 6.144 -2.734 5.297 1.00 85.31 122 THR A CA 1
ATOM 982 C C . THR A 1 122 ? 4.620 -2.707 5.183 1.00 85.31 122 THR A C 1
ATOM 984 O O . THR A 1 122 ? 4.096 -2.494 4.089 1.00 85.31 122 THR A O 1
ATOM 987 N N . ALA A 1 123 ? 3.893 -2.926 6.284 1.00 87.75 123 ALA A N 1
ATOM 988 C CA . ALA A 1 123 ? 2.441 -2.841 6.308 1.00 87.75 123 ALA A CA 1
ATOM 989 C C . ALA A 1 123 ? 2.014 -1.365 6.244 1.00 87.75 123 ALA A C 1
ATOM 991 O O . ALA A 1 123 ? 2.454 -0.584 7.090 1.00 87.75 123 ALA A O 1
ATOM 992 N N . PRO A 1 124 ? 1.166 -0.966 5.281 1.00 91.75 124 PRO A N 1
ATOM 993 C CA . PRO A 1 124 ? 0.684 0.403 5.232 1.00 91.75 124 PRO A CA 1
ATOM 994 C C . PRO A 1 124 ? -0.231 0.741 6.406 1.00 91.75 124 PRO A C 1
ATOM 996 O O . PRO A 1 124 ? -0.749 -0.157 7.083 1.00 91.75 124 PRO A O 1
ATOM 999 N N . PRO A 1 125 ? -0.446 2.040 6.648 1.00 93.25 125 PRO A N 1
ATOM 1000 C CA . PRO A 1 125 ? -1.184 2.472 7.812 1.00 93.25 125 PRO A CA 1
ATOM 1001 C C . PRO A 1 125 ? -2.669 2.107 7.730 1.00 93.25 125 PRO A C 1
ATOM 1003 O O . PRO A 1 125 ? -3.219 1.771 6.676 1.00 93.25 125 PRO A O 1
ATOM 1006 N N . VAL A 1 126 ? -3.342 2.168 8.875 1.00 92.38 126 VAL A N 1
ATOM 1007 C CA . VAL A 1 126 ? -4.774 1.901 9.046 1.00 92.38 126 VAL A CA 1
ATOM 1008 C C . VAL A 1 126 ? -5.431 3.071 9.766 1.00 92.38 126 VAL A C 1
ATOM 1010 O O . VAL A 1 126 ? -4.822 3.694 10.627 1.00 92.38 126 VAL A O 1
ATOM 1013 N N . CYS A 1 127 ? -6.682 3.391 9.433 1.00 91.19 127 CYS A N 1
ATOM 1014 C CA . CYS A 1 127 ? -7.447 4.332 10.248 1.00 91.19 127 CYS A CA 1
ATOM 1015 C C . CYS A 1 127 ? -8.013 3.613 11.482 1.00 91.19 127 CYS A C 1
ATOM 1017 O O . CYS A 1 127 ? -8.149 2.385 11.489 1.00 91.19 127 CYS A O 1
ATOM 1019 N N . ARG A 1 128 ? -8.410 4.382 12.503 1.00 87.06 128 ARG A N 1
ATOM 1020 C CA . ARG A 1 128 ? -8.987 3.862 13.758 1.00 87.06 128 ARG A CA 1
ATOM 1021 C C . ARG A 1 128 ? -10.140 2.874 13.526 1.00 87.06 128 ARG A C 1
ATOM 1023 O O . ARG A 1 128 ? -10.195 1.845 14.187 1.00 87.06 128 ARG A O 1
ATOM 1030 N N . GLN A 1 129 ? -11.003 3.144 12.542 1.00 88.75 129 GLN A N 1
ATOM 1031 C CA . GLN A 1 129 ? -12.154 2.291 12.211 1.00 88.75 129 GLN A CA 1
ATOM 1032 C C . GLN A 1 129 ? -11.751 0.883 11.746 1.00 88.75 129 GLN A C 1
ATOM 1034 O O . GLN A 1 129 ? -12.389 -0.092 12.126 1.00 88.75 129 GLN A O 1
ATOM 1039 N N . HIS A 1 130 ? -10.682 0.769 10.952 1.00 89.25 130 HIS A N 1
ATOM 1040 C CA . HIS A 1 130 ? -10.255 -0.504 10.363 1.00 89.25 130 HIS A CA 1
ATOM 1041 C C . HIS A 1 130 ? -9.114 -1.179 11.134 1.00 89.25 130 HIS A C 1
ATOM 1043 O O . HIS A 1 130 ? -8.668 -2.253 10.739 1.00 89.25 130 HIS A O 1
ATOM 1049 N N . ALA A 1 131 ? -8.616 -0.577 12.219 1.00 86.94 131 ALA A N 1
ATOM 1050 C CA . ALA A 1 131 ? -7.439 -1.071 12.930 1.00 86.94 131 ALA A CA 1
ATOM 1051 C C . ALA A 1 131 ? -7.636 -2.491 13.492 1.00 86.94 131 ALA A C 1
ATOM 1053 O O . ALA A 1 131 ? -6.777 -3.353 13.307 1.00 86.94 131 ALA A O 1
ATOM 1054 N N . LEU A 1 132 ? -8.785 -2.755 14.125 1.00 83.56 132 LEU A N 1
ATOM 1055 C CA . LEU A 1 132 ? -9.093 -4.066 14.709 1.00 83.56 132 LEU A CA 1
ATOM 1056 C C . LEU A 1 132 ? -9.296 -5.149 13.643 1.00 83.56 132 LEU A C 1
ATOM 1058 O O . LEU A 1 132 ? -8.789 -6.260 13.793 1.00 83.56 132 LEU A O 1
ATOM 1062 N N . GLU A 1 133 ? -10.005 -4.823 12.561 1.00 83.44 133 GLU A N 1
ATOM 1063 C CA . GLU A 1 133 ? -10.229 -5.735 11.434 1.00 83.44 133 GLU A CA 1
ATOM 1064 C C . GLU A 1 133 ? -8.905 -6.065 10.729 1.00 83.44 133 GLU A C 1
ATOM 1066 O O . GLU A 1 133 ? -8.571 -7.233 10.530 1.00 83.44 133 GLU A O 1
ATOM 1071 N N . ALA A 1 134 ? -8.088 -5.052 10.433 1.00 81.25 134 ALA A N 1
ATOM 1072 C C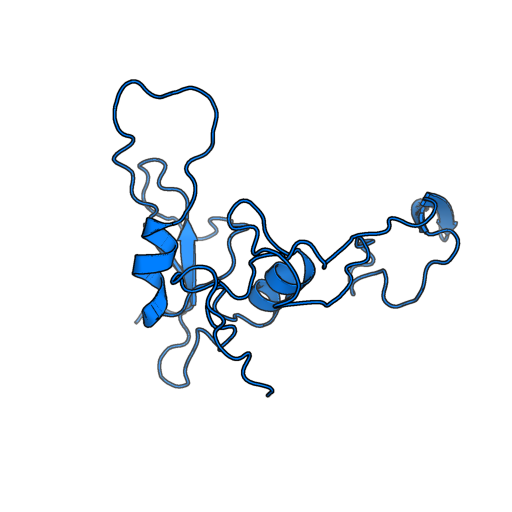A . ALA A 1 134 ? -6.785 -5.241 9.802 1.00 81.25 134 ALA A CA 1
ATOM 1073 C C . ALA A 1 134 ? -5.832 -6.079 10.670 1.00 81.25 134 ALA A C 1
ATOM 1075 O O . ALA A 1 134 ? -5.099 -6.921 10.149 1.00 81.25 134 ALA A O 1
ATOM 1076 N N . ALA A 1 135 ? -5.868 -5.897 11.993 1.00 79.94 135 ALA A N 1
ATOM 1077 C CA . ALA A 1 135 ? -5.133 -6.739 12.928 1.00 79.94 135 ALA A CA 1
ATOM 1078 C C . ALA A 1 135 ? -5.654 -8.192 12.919 1.00 79.94 135 ALA A C 1
ATOM 1080 O O . ALA A 1 135 ? -4.870 -9.136 12.906 1.00 79.94 135 ALA A O 1
ATOM 1081 N N . ALA A 1 136 ? -6.967 -8.415 12.867 1.00 77.00 136 ALA A N 1
ATOM 1082 C CA . ALA A 1 136 ? -7.524 -9.769 12.826 1.00 77.00 136 ALA A CA 1
ATOM 1083 C C . ALA A 1 136 ? -7.144 -10.545 11.549 1.00 77.00 136 ALA A C 1
ATOM 1085 O O . ALA A 1 136 ? -6.992 -11.766 11.596 1.00 77.00 136 ALA A O 1
ATOM 1086 N N . HIS A 1 137 ? -6.968 -9.845 10.426 1.00 71.94 137 HIS A N 1
ATOM 1087 C CA . HIS A 1 137 ? -6.705 -10.450 9.118 1.00 71.94 137 HIS A CA 1
ATOM 1088 C C . HIS A 1 137 ? -5.233 -10.447 8.693 1.00 71.94 137 HIS A C 1
ATOM 1090 O O . HIS A 1 137 ? -4.925 -10.893 7.588 1.00 71.94 137 HIS A O 1
ATOM 1096 N N . CYS A 1 138 ? -4.310 -9.981 9.540 1.00 64.38 138 CYS A N 1
ATOM 1097 C CA . CYS A 1 138 ? -2.887 -10.017 9.221 1.00 64.38 138 CYS A CA 1
ATOM 1098 C C . CYS A 1 138 ? -2.383 -11.476 9.211 1.00 64.38 138 CYS A C 1
ATOM 1100 O O . CYS A 1 138 ? -2.441 -12.146 10.247 1.00 64.38 138 CYS A O 1
ATOM 1102 N N . PRO A 1 139 ? -1.861 -11.992 8.082 1.00 58.75 139 PRO A N 1
ATOM 1103 C CA . PRO A 1 139 ? -1.346 -13.349 8.043 1.00 58.75 139 PRO A CA 1
ATOM 1104 C C . PRO A 1 139 ? -0.103 -13.488 8.940 1.00 58.75 139 PRO A C 1
ATOM 1106 O O . PRO A 1 139 ? 0.898 -12.775 8.799 1.00 58.75 139 PRO A O 1
ATOM 1109 N N . ALA A 1 140 ? -0.141 -14.443 9.875 1.00 50.66 140 ALA A N 1
ATOM 1110 C CA . ALA A 1 140 ? 1.060 -14.907 10.570 1.00 50.66 140 ALA A CA 1
ATOM 1111 C C . ALA A 1 140 ? 2.088 -15.419 9.534 1.00 50.66 140 ALA A C 1
ATOM 1113 O O . ALA A 1 140 ? 1.691 -15.892 8.465 1.00 50.66 140 ALA A O 1
ATOM 1114 N N . PRO A 1 141 ? 3.408 -15.330 9.787 1.00 41.72 141 PRO A N 1
ATOM 1115 C CA . PRO A 1 141 ? 4.376 -15.785 8.806 1.00 41.72 141 PRO A CA 1
ATOM 1116 C C . PRO A 1 141 ? 4.295 -17.312 8.741 1.00 41.72 141 PRO A C 1
ATOM 1118 O O . PRO A 1 141 ? 4.528 -18.008 9.730 1.00 41.72 141 PRO A O 1
ATOM 1121 N N . SER A 1 142 ? 3.973 -17.855 7.571 1.00 41.22 142 SER A N 1
ATOM 1122 C CA . SER A 1 142 ? 4.049 -19.292 7.349 1.00 41.22 142 SER A CA 1
ATOM 1123 C C . SER A 1 142 ? 5.517 -19.725 7.352 1.00 41.22 142 SER A C 1
ATOM 1125 O O . SER A 1 142 ? 6.218 -19.551 6.357 1.00 41.22 142 SER A O 1
ATOM 1127 N N . ARG A 1 143 ? 5.983 -20.316 8.453 1.00 35.25 143 ARG A N 1
ATOM 1128 C CA . ARG A 1 143 ? 7.058 -21.319 8.456 1.00 35.25 143 ARG A CA 1
ATOM 1129 C C . ARG A 1 143 ? 6.865 -22.211 9.686 1.00 35.25 143 ARG A C 1
ATOM 1131 O O . ARG A 1 143 ? 7.250 -21.848 10.789 1.00 35.25 143 ARG A O 1
ATOM 1138 N N . ARG A 1 144 ? 6.298 -23.397 9.420 1.00 31.75 144 ARG A N 1
ATOM 1139 C CA . ARG A 1 144 ? 5.861 -24.485 10.325 1.00 31.75 144 ARG A CA 1
ATOM 1140 C C . ARG A 1 144 ? 4.435 -24.322 10.884 1.00 31.75 144 ARG A C 1
ATOM 1142 O O . ARG A 1 144 ? 4.100 -23.242 11.361 1.00 31.75 144 ARG A O 1
ATOM 1149 N N . PRO A 1 145 ? 3.603 -25.387 10.873 1.00 34.22 145 PRO A N 1
ATOM 1150 C CA . PRO A 1 145 ? 2.410 -25.428 11.705 1.00 34.22 145 PRO A CA 1
ATOM 1151 C C . PRO A 1 145 ? 2.882 -25.431 13.160 1.00 34.22 145 PRO A C 1
ATOM 1153 O O . PRO A 1 145 ? 3.393 -26.429 13.669 1.00 34.22 145 PRO A O 1
ATOM 1156 N N . CYS A 1 146 ? 2.793 -24.279 13.815 1.00 32.34 146 CYS A N 1
ATOM 1157 C CA . CYS A 1 146 ? 2.931 -24.205 15.256 1.00 32.34 146 CYS A CA 1
ATOM 1158 C C . CYS A 1 146 ? 1.807 -25.057 15.861 1.00 32.34 146 CYS A C 1
ATOM 1160 O O . CYS A 1 146 ? 0.625 -24.814 15.641 1.00 32.34 146 CYS A O 1
ATOM 1162 N N . ARG A 1 147 ? 2.184 -26.097 16.613 1.00 30.64 147 ARG A N 1
ATOM 1163 C CA . ARG A 1 147 ? 1.262 -26.999 17.327 1.00 30.64 147 ARG A CA 1
ATOM 1164 C C . ARG A 1 147 ? 0.531 -26.314 18.494 1.00 30.64 147 ARG A C 1
ATOM 1166 O O . ARG A 1 147 ? -0.261 -26.956 19.169 1.00 30.64 147 ARG A O 1
ATOM 1173 N N . ASN A 1 148 ? 0.775 -25.016 18.683 1.00 30.42 148 ASN A N 1
ATOM 1174 C CA . ASN A 1 148 ? 0.107 -24.134 19.625 1.00 30.42 148 ASN A CA 1
ATOM 1175 C C . ASN A 1 148 ? -0.484 -22.969 18.820 1.00 30.42 148 ASN A C 1
ATOM 1177 O O . ASN A 1 148 ? 0.242 -22.419 17.988 1.00 30.42 148 ASN A O 1
ATOM 1181 N N . PRO A 1 149 ? -1.740 -22.549 19.052 1.00 37.69 149 PRO A N 1
ATOM 1182 C CA . PRO A 1 149 ? -2.253 -21.338 18.428 1.00 37.69 149 PRO A CA 1
ATOM 1183 C C . PRO A 1 149 ? -1.332 -20.182 18.823 1.00 37.69 149 PRO A C 1
ATOM 1185 O O . PRO A 1 149 ? -1.245 -19.839 20.004 1.00 37.69 149 PRO A O 1
ATOM 1188 N N . CYS A 1 150 ? -0.611 -19.603 17.857 1.00 33.88 150 CYS A N 1
ATOM 1189 C CA . CYS A 1 150 ? 0.081 -18.334 18.043 1.00 33.88 150 CYS A CA 1
ATOM 1190 C C . CYS A 1 150 ? -0.967 -17.296 18.471 1.00 33.88 150 CYS A C 1
ATOM 1192 O O . CYS A 1 150 ? -1.669 -16.721 17.647 1.00 33.88 150 CYS A O 1
ATOM 1194 N N . ARG A 1 151 ? -1.103 -17.099 19.788 1.00 40.09 151 ARG A N 1
ATOM 1195 C CA . ARG A 1 151 ? -2.001 -16.130 20.436 1.00 40.09 151 ARG A CA 1
ATOM 1196 C C . ARG A 1 151 ? -1.544 -14.681 20.249 1.00 40.09 151 ARG A C 1
ATOM 1198 O O . ARG A 1 151 ? -2.172 -13.776 20.792 1.00 40.09 151 ARG A O 1
ATOM 1205 N N . THR A 1 152 ? -0.461 -14.437 19.517 1.00 43.59 152 THR A N 1
ATOM 1206 C CA . THR A 1 152 ? 0.075 -13.096 19.304 1.00 43.59 152 THR A CA 1
ATOM 1207 C C . THR A 1 152 ? -0.733 -12.391 18.219 1.00 43.59 152 THR A C 1
ATOM 1209 O O . THR A 1 152 ? -0.374 -12.358 17.044 1.00 43.59 152 THR A O 1
ATOM 1212 N N . ARG A 1 153 ? -1.879 -11.827 18.628 1.00 50.91 153 ARG A N 1
ATOM 1213 C CA . ARG A 1 153 ? -2.628 -10.863 17.809 1.00 50.91 153 ARG A CA 1
ATOM 1214 C C . ARG A 1 153 ? -1.650 -9.756 17.403 1.00 50.91 153 ARG A C 1
ATOM 1216 O O . ARG A 1 153 ? -0.926 -9.286 18.286 1.00 50.91 153 ARG A O 1
ATOM 1223 N N . PRO A 1 154 ? -1.585 -9.365 16.122 1.00 56.62 154 PRO A N 1
ATOM 1224 C CA . PRO A 1 154 ? -0.739 -8.253 15.710 1.00 56.62 154 PRO A CA 1
ATOM 1225 C C . PRO A 1 154 ? -1.103 -7.004 16.511 1.00 56.62 154 PRO A C 1
ATOM 1227 O O . PRO A 1 154 ? -2.261 -6.797 16.884 1.00 56.62 154 PRO A O 1
ATOM 1230 N N . VAL A 1 155 ? -0.081 -6.216 16.818 1.00 61.19 155 VAL A N 1
ATOM 1231 C CA . VAL A 1 155 ? -0.209 -5.006 17.627 1.00 61.19 155 VAL A CA 1
ATOM 1232 C C . VAL A 1 155 ? -0.339 -3.804 16.711 1.00 61.19 155 VAL A C 1
ATOM 1234 O O . VAL A 1 155 ? 0.152 -3.805 15.582 1.00 61.19 155 VAL A O 1
ATOM 1237 N N . VAL A 1 156 ? -1.030 -2.780 17.193 1.00 69.00 156 VAL A N 1
ATOM 1238 C CA . VAL A 1 156 ? -1.154 -1.515 16.479 1.00 69.00 156 VAL A CA 1
ATOM 1239 C C . VAL A 1 156 ? -0.215 -0.517 17.141 1.00 69.00 156 VAL A C 1
ATOM 1241 O O . VAL A 1 156 ? -0.420 -0.153 18.296 1.00 69.00 156 VAL A O 1
ATOM 1244 N N . GLY A 1 157 ? 0.825 -0.112 16.416 1.00 67.12 157 GLY A N 1
ATOM 1245 C CA . GLY A 1 157 ? 1.731 0.959 16.823 1.00 67.12 157 GLY A CA 1
ATOM 1246 C C . GLY A 1 157 ? 1.189 2.318 16.388 1.00 67.12 157 GLY A C 1
ATOM 1247 O O . GLY A 1 157 ? 0.592 2.429 15.316 1.00 67.12 157 GLY A O 1
ATOM 1248 N N . ARG A 1 158 ? 1.396 3.349 17.211 1.00 72.25 158 ARG A N 1
ATOM 1249 C CA . ARG A 1 158 ? 1.038 4.742 16.909 1.00 72.25 158 ARG A CA 1
ATOM 1250 C C . ARG A 1 158 ? 2.306 5.506 16.534 1.00 72.25 158 ARG A C 1
ATOM 1252 O O . ARG A 1 158 ? 3.255 5.511 17.306 1.00 72.25 158 ARG A O 1
ATOM 1259 N N . CYS A 1 159 ? 2.305 6.154 15.376 1.00 71.25 159 CYS A N 1
ATOM 1260 C CA . CYS A 1 159 ? 3.360 7.064 14.936 1.00 71.25 159 CYS A CA 1
ATOM 1261 C C . CYS A 1 159 ? 2.769 8.472 14.813 1.00 71.25 159 CYS A C 1
ATOM 1263 O O . CYS A 1 159 ? 1.758 8.644 14.134 1.00 71.25 159 CYS A O 1
ATOM 1265 N N . GLY A 1 160 ? 3.356 9.457 15.489 1.00 58.94 160 GLY A N 1
ATOM 1266 C CA . GLY A 1 160 ? 2.867 10.839 15.531 1.00 58.94 160 GLY A CA 1
ATOM 1267 C C . GLY A 1 160 ? 3.129 11.493 16.892 1.00 58.94 160 GLY A C 1
ATOM 1268 O O . GLY A 1 160 ? 3.547 10.791 17.818 1.00 58.94 160 GLY A O 1
ATOM 1269 N N . PRO A 1 161 ? 2.895 12.811 17.029 1.00 49.38 161 PRO A N 1
ATOM 1270 C CA . PRO A 1 161 ? 3.113 13.529 18.286 1.00 49.38 161 PRO A CA 1
ATOM 1271 C C . PRO A 1 161 ? 2.323 12.882 19.435 1.00 49.38 161 PRO A C 1
ATOM 1273 O O . PRO A 1 161 ? 1.236 12.343 19.184 1.00 49.38 161 PRO A O 1
ATOM 1276 N N . PRO A 1 162 ? 2.846 12.871 20.678 1.00 50.25 162 PRO A N 1
ATOM 1277 C CA . PRO A 1 162 ? 2.114 12.333 21.824 1.00 50.25 162 PRO A CA 1
ATOM 1278 C C . PRO A 1 162 ? 0.758 13.049 21.979 1.00 50.25 162 PRO A C 1
ATOM 1280 O O . PRO A 1 162 ? 0.648 14.202 21.562 1.00 50.25 162 PRO A O 1
ATOM 1283 N N . PRO A 1 163 ? -0.277 12.357 22.490 1.00 54.75 163 PRO A N 1
ATOM 1284 C CA . PRO A 1 163 ? -1.557 12.993 22.792 1.00 54.75 163 PRO A CA 1
ATOM 1285 C C . PRO A 1 163 ? -1.418 14.085 23.860 1.00 54.75 163 PRO A C 1
ATOM 1287 O O . PRO A 1 163 ? -0.494 13.976 24.702 1.00 54.75 163 PRO A O 1
#

Sequence (163 aa):
MVSASQLTYRGLTVPYITPWTDERNHIPTLVRRGRGGGMRLGYHDESLYDRDWRGALWIPHTMARGRGRARFDGVHALRQRRCMNDLLCQVCARPTQTEDDEATLFVLRNDGRPVEDGERTTAPPVCRQHALEAAAHCPAPSRRPCRNPCRTRPVVGRCGPPP

Secondary structure (DSSP, 8-state):
----PPEEETTEEE-TT--BTT-----PPEEEEEETTEEEEEETT--TTSB-TT--B-------TTSS-B-TT---HHHHHHHHHTTB-TTT-SBS-BTTB--EEEEE---SSPPPTT---SSPEE-GGGHHHHHHTPPPP-SS--SS----PPEEEEESS--

Foldseek 3Di:
DPFDPFDDDPNDTAFQFWDAPVFDFDAADWDWDDDDPDIDIAHPPHDPVQADPVRDGHTDTDPDPPPHDTDLVDTNVVLLVLLAVQVAARGRRHHQADPVGPKWKFWAFQPPDDDDPPDDDSGGTHHPVCRQVCQVSDDDDDDDDDPDPPPRRTDIDIDDDDD

Radius of gyration: 18.42 Å; chains: 1; bounding box: 50×45×46 Å

Organism: NCBI:txid2567942